Protein AF-A0A968EZ48-F1 (afdb_monomer_lite)

Secondary structure (DSSP, 8-state):
--HHHHHHHHHHHHHHHHHHHHHHHHHHHTTSTT-THHHHHHHHHHHHHHHHHHH-

Structure (mmCIF, N/CA/C/O backbone):
data_AF-A0A968EZ48-F1
#
_entry.id   AF-A0A968EZ48-F1
#
loop_
_atom_site.group_PDB
_atom_site.id
_atom_site.type_symbol
_atom_site.label_atom_id
_atom_site.label_alt_id
_atom_site.label_comp_id
_atom_site.label_asym_id
_atom_site.label_entity_id
_atom_site.label_seq_id
_atom_site.pdbx_PDB_ins_code
_atom_site.Cartn_x
_atom_site.Cartn_y
_atom_site.Cartn_z
_atom_site.occupancy
_atom_site.B_iso_or_equiv
_atom_site.auth_seq_id
_atom_site.auth_comp_id
_atom_site.auth_asym_id
_atom_site.auth_atom_id
_atom_site.pdbx_PDB_model_num
ATOM 1 N N . MET A 1 1 ? 21.757 3.182 -22.157 1.00 62.56 1 MET A N 1
ATOM 2 C CA . MET A 1 1 ? 21.038 3.302 -20.876 1.00 62.56 1 MET A CA 1
ATOM 3 C C . MET A 1 1 ? 19.578 3.412 -21.224 1.00 62.56 1 MET A C 1
ATOM 5 O O . MET A 1 1 ? 19.263 4.219 -22.088 1.00 62.56 1 MET A O 1
ATOM 9 N N . ASP A 1 2 ? 18.745 2.563 -20.642 1.00 82.19 2 ASP A N 1
ATOM 10 C CA . ASP A 1 2 ? 17.299 2.701 -20.760 1.00 82.19 2 ASP A CA 1
ATOM 11 C C . ASP A 1 2 ? 16.871 3.836 -19.808 1.00 82.19 2 ASP A C 1
ATOM 13 O O . ASP A 1 2 ? 17.064 3.687 -18.597 1.00 82.19 2 ASP A O 1
ATOM 17 N N . PRO A 1 3 ? 16.428 5.001 -20.318 1.00 75.81 3 PRO A N 1
ATOM 18 C CA . PRO A 1 3 ? 16.034 6.125 -19.471 1.00 75.81 3 PRO A CA 1
ATOM 19 C C . PRO A 1 3 ? 14.873 5.753 -18.541 1.00 75.81 3 PRO A C 1
ATOM 21 O O . PRO A 1 3 ? 14.812 6.255 -17.417 1.00 75.81 3 PRO A O 1
ATOM 24 N N . ASP A 1 4 ? 14.026 4.812 -18.959 1.00 89.62 4 ASP A N 1
ATOM 25 C CA . ASP A 1 4 ? 12.858 4.389 -18.195 1.00 89.62 4 ASP A CA 1
ATOM 26 C C . ASP A 1 4 ? 13.259 3.468 -17.034 1.00 89.62 4 ASP A C 1
ATOM 28 O O . ASP A 1 4 ? 12.604 3.458 -15.996 1.00 89.62 4 ASP A O 1
ATOM 32 N N . ALA A 1 5 ? 14.389 2.758 -17.135 1.00 91.00 5 ALA A N 1
ATOM 33 C CA . ALA A 1 5 ? 14.880 1.896 -16.057 1.00 91.00 5 ALA A CA 1
ATOM 34 C C . ALA A 1 5 ? 15.281 2.684 -14.796 1.00 91.00 5 ALA A C 1
ATOM 36 O O . ALA A 1 5 ? 15.051 2.226 -13.674 1.00 91.00 5 ALA A O 1
ATOM 37 N N . ALA A 1 6 ? 15.866 3.875 -14.963 1.00 92.69 6 ALA A N 1
ATOM 38 C CA . ALA A 1 6 ? 16.218 4.736 -13.835 1.00 92.69 6 ALA A CA 1
ATOM 39 C C . ALA A 1 6 ? 14.960 5.289 -13.145 1.00 92.69 6 ALA A C 1
ATOM 41 O O . ALA A 1 6 ? 14.874 5.283 -11.915 1.00 92.69 6 ALA A O 1
ATOM 42 N N . GLU A 1 7 ? 13.967 5.699 -13.937 1.00 94.50 7 GLU A N 1
ATOM 43 C CA . GLU A 1 7 ? 12.686 6.192 -13.432 1.00 94.50 7 GLU A CA 1
ATOM 44 C C . GLU A 1 7 ? 11.894 5.082 -12.725 1.00 94.50 7 GLU A C 1
ATOM 46 O O . GLU A 1 7 ? 11.426 5.276 -11.606 1.00 94.50 7 GLU A O 1
ATOM 51 N N . LEU A 1 8 ? 11.823 3.876 -13.300 1.00 95.44 8 LEU A N 1
ATOM 52 C CA . LEU A 1 8 ? 11.182 2.713 -12.674 1.00 95.44 8 LEU A CA 1
ATOM 53 C C . LEU A 1 8 ? 11.841 2.334 -11.345 1.00 95.44 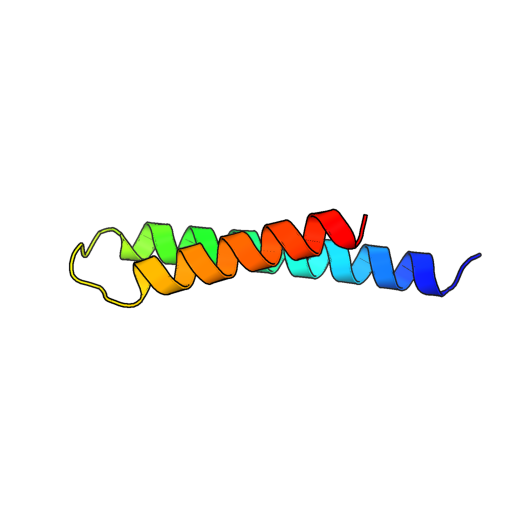8 LEU A C 1
ATOM 55 O O . LEU A 1 8 ? 11.144 2.029 -10.373 1.00 95.44 8 LEU A O 1
ATOM 59 N N . SER A 1 9 ? 13.172 2.398 -11.267 1.00 94.62 9 SER A N 1
ATOM 60 C CA . SER A 1 9 ? 13.890 2.165 -10.012 1.00 94.62 9 SER A CA 1
ATOM 61 C C . SER A 1 9 ? 13.556 3.232 -8.967 1.00 94.62 9 SER A C 1
ATOM 63 O O . SER A 1 9 ? 13.313 2.890 -7.810 1.00 94.62 9 SER A O 1
ATOM 65 N N . SER A 1 10 ? 13.512 4.507 -9.367 1.00 95.69 10 SER A N 1
ATOM 66 C CA . SER A 1 10 ? 13.119 5.622 -8.497 1.00 95.69 10 SER A CA 1
ATOM 67 C C . SER A 1 10 ? 11.694 5.435 -7.962 1.00 95.69 10 SER A C 1
ATOM 69 O O . SER A 1 10 ? 11.468 5.459 -6.749 1.00 95.69 10 SER A O 1
ATOM 71 N N . LEU A 1 11 ? 10.739 5.141 -8.850 1.00 96.88 11 LEU A N 1
ATOM 72 C CA . LEU A 1 11 ? 9.343 4.888 -8.494 1.00 96.88 11 LEU A CA 1
ATOM 73 C C . LEU A 1 11 ? 9.199 3.682 -7.563 1.00 96.88 11 LEU A C 1
ATOM 75 O O . LEU A 1 11 ? 8.460 3.756 -6.583 1.00 96.88 11 LEU A O 1
ATOM 79 N N . THR A 1 12 ? 9.937 2.599 -7.813 1.00 97.38 12 THR A N 1
ATOM 80 C CA . THR A 1 12 ? 9.951 1.417 -6.937 1.00 97.38 12 THR A CA 1
ATOM 81 C C . THR A 1 12 ? 10.389 1.788 -5.520 1.00 97.38 12 THR A C 1
ATOM 83 O O . THR A 1 12 ? 9.741 1.389 -4.552 1.00 97.38 12 THR A O 1
ATOM 86 N N . THR A 1 13 ? 11.446 2.596 -5.376 1.00 97.38 13 THR A N 1
ATOM 87 C CA . THR A 1 13 ? 11.914 3.072 -4.065 1.00 97.38 13 THR A CA 1
ATOM 88 C C . THR A 1 13 ? 10.872 3.941 -3.362 1.00 97.38 13 THR A 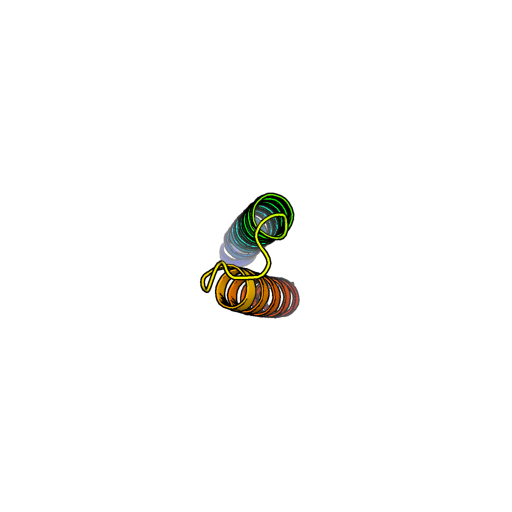C 1
ATOM 90 O O . THR A 1 13 ? 10.628 3.750 -2.170 1.00 97.38 13 THR A O 1
ATOM 93 N N . VAL A 1 14 ? 10.228 4.865 -4.080 1.00 98.19 14 VAL A N 1
ATOM 94 C CA . VAL A 1 14 ? 9.187 5.734 -3.507 1.00 98.19 14 VAL A CA 1
ATOM 95 C C . VAL A 1 14 ? 7.978 4.915 -3.049 1.00 98.19 14 VAL A C 1
ATOM 97 O O . VAL A 1 14 ? 7.497 5.108 -1.934 1.00 98.19 14 VAL A O 1
ATOM 100 N N . VAL A 1 15 ? 7.502 3.972 -3.866 1.00 98.25 15 VAL A N 1
ATOM 101 C CA . VAL A 1 15 ? 6.362 3.111 -3.513 1.00 98.25 15 VAL A CA 1
ATOM 102 C C . VAL A 1 15 ? 6.673 2.267 -2.275 1.00 98.25 15 VAL A C 1
ATOM 104 O O . VAL A 1 15 ? 5.830 2.181 -1.381 1.00 98.25 15 VAL A O 1
ATOM 107 N N . ALA A 1 16 ? 7.882 1.706 -2.181 1.00 98.06 16 ALA A N 1
ATOM 108 C CA . ALA A 1 16 ? 8.316 0.942 -1.013 1.00 98.06 16 ALA A CA 1
ATOM 109 C C . ALA A 1 16 ? 8.350 1.801 0.267 1.00 98.06 16 ALA A C 1
ATOM 111 O O . ALA A 1 16 ? 7.871 1.369 1.319 1.00 98.06 16 ALA A O 1
ATOM 112 N N . ASP A 1 17 ? 8.862 3.037 0.189 1.00 98.44 17 ASP A N 1
ATOM 113 C CA . ASP A 1 17 ? 8.887 3.952 1.339 1.00 98.44 17 ASP A CA 1
ATOM 114 C C . ASP A 1 17 ? 7.476 4.324 1.811 1.00 98.44 17 ASP A C 1
ATOM 116 O O . ASP A 1 17 ? 7.184 4.301 3.010 1.00 98.44 17 ASP A O 1
ATOM 120 N N . VAL A 1 18 ? 6.571 4.621 0.874 1.00 98.44 18 VAL A N 1
ATOM 121 C CA . VAL A 1 18 ? 5.180 4.947 1.206 1.00 98.44 18 VAL A CA 1
ATOM 122 C C . VAL A 1 18 ? 4.476 3.736 1.819 1.00 98.44 18 VAL A C 1
ATOM 124 O O . VAL A 1 18 ? 3.804 3.904 2.836 1.00 98.44 18 VAL A O 1
ATOM 127 N N . ALA A 1 19 ? 4.664 2.526 1.277 1.00 98.38 19 ALA A N 1
ATOM 128 C CA . ALA A 1 19 ? 4.090 1.302 1.842 1.00 98.38 19 ALA A CA 1
ATOM 129 C C . ALA A 1 19 ? 4.508 1.115 3.307 1.00 98.38 19 ALA A C 1
ATOM 131 O O . ALA A 1 19 ? 3.650 0.965 4.178 1.00 98.38 19 ALA A O 1
ATOM 132 N N . ARG A 1 20 ? 5.811 1.243 3.593 1.00 98.38 20 ARG A N 1
ATOM 133 C CA . ARG A 1 20 ? 6.359 1.173 4.954 1.00 98.38 20 ARG A CA 1
ATOM 134 C C . ARG A 1 20 ? 5.721 2.209 5.881 1.00 98.38 20 ARG A C 1
ATOM 136 O O . ARG A 1 20 ? 5.265 1.870 6.968 1.00 98.38 20 ARG A O 1
ATOM 143 N N . ARG A 1 21 ? 5.653 3.475 5.457 1.00 98.44 21 ARG A N 1
ATOM 144 C CA . ARG A 1 21 ? 5.091 4.568 6.274 1.00 98.44 21 ARG A CA 1
ATOM 145 C C . ARG A 1 21 ? 3.596 4.399 6.544 1.00 98.44 21 ARG A C 1
ATOM 147 O O . ARG A 1 21 ? 3.126 4.803 7.608 1.00 98.44 21 ARG A O 1
ATOM 154 N N . VAL A 1 22 ? 2.854 3.838 5.589 1.00 98.25 22 VAL A N 1
ATOM 155 C CA . VAL A 1 22 ? 1.433 3.504 5.754 1.00 98.25 22 VAL A CA 1
ATOM 156 C C . VAL A 1 22 ? 1.264 2.371 6.767 1.00 98.25 22 VAL A C 1
ATOM 158 O O . VAL A 1 22 ? 0.447 2.524 7.673 1.00 98.25 22 VAL A O 1
ATOM 161 N N . GLY A 1 23 ? 2.061 1.301 6.672 1.00 97.06 23 GLY A N 1
ATOM 162 C CA . GLY A 1 23 ? 2.058 0.202 7.647 1.00 97.06 23 GLY A CA 1
ATOM 163 C C . GLY A 1 23 ? 2.373 0.688 9.064 1.00 97.06 23 GLY A C 1
ATOM 164 O O . GLY A 1 23 ? 1.589 0.480 9.982 1.00 97.06 23 GLY A O 1
ATOM 165 N N . GLU A 1 24 ? 3.427 1.492 9.229 1.00 97.44 24 GLU A N 1
ATOM 166 C CA . GLU A 1 24 ? 3.771 2.097 10.525 1.00 97.44 24 GLU A CA 1
ATOM 167 C C . GLU A 1 24 ? 2.652 2.992 11.085 1.00 97.44 24 GLU A C 1
ATOM 169 O O . GLU A 1 24 ? 2.485 3.113 12.300 1.00 97.44 24 GLU A O 1
ATOM 174 N N . LEU A 1 25 ? 1.902 3.683 10.218 1.00 97.00 25 LEU A N 1
ATOM 175 C CA . LEU A 1 25 ? 0.748 4.472 10.644 1.00 97.00 25 LEU A CA 1
ATOM 176 C C . LEU A 1 25 ? -0.418 3.580 11.071 1.00 97.00 25 LEU A C 1
ATOM 178 O O . LEU A 1 25 ? -1.088 3.928 12.043 1.00 97.00 25 LEU A O 1
ATOM 182 N N . ALA A 1 26 ? -0.648 2.470 10.368 1.00 96.25 26 ALA A N 1
ATOM 183 C CA . ALA A 1 26 ? -1.648 1.481 10.741 1.00 96.25 26 ALA A CA 1
ATOM 184 C C . ALA A 1 26 ? -1.315 0.895 12.117 1.00 96.25 26 ALA A C 1
ATOM 186 O O . ALA A 1 26 ? -2.139 0.991 13.018 1.00 96.25 26 ALA A O 1
ATOM 187 N N . ASP A 1 27 ? -0.075 0.450 12.330 1.00 94.94 27 ASP A N 1
ATOM 188 C CA . ASP A 1 27 ? 0.391 -0.119 13.600 1.00 94.94 27 ASP A CA 1
ATOM 189 C C . ASP A 1 27 ? 0.206 0.836 14.784 1.00 94.94 27 ASP A C 1
ATOM 191 O O . ASP A 1 27 ? -0.275 0.437 15.845 1.00 94.94 27 ASP A O 1
ATOM 195 N N . ARG A 1 28 ? 0.532 2.126 14.610 1.00 95.06 28 ARG A N 1
ATOM 196 C CA . ARG A 1 28 ? 0.309 3.140 15.658 1.00 95.06 28 ARG A CA 1
ATOM 197 C C . ARG A 1 28 ? -1.170 3.348 15.979 1.00 95.06 28 ARG A C 1
ATOM 199 O O . ARG A 1 28 ? -1.490 3.717 17.105 1.00 95.06 28 ARG A O 1
ATOM 206 N N . ARG A 1 29 ? -2.052 3.169 14.994 1.00 94.75 29 ARG A N 1
ATOM 207 C CA . ARG A 1 29 ? -3.502 3.347 15.144 1.00 94.75 29 ARG A CA 1
ATOM 208 C C . ARG A 1 29 ? -4.223 2.085 15.593 1.00 94.75 29 ARG A C 1
ATOM 210 O O . ARG A 1 29 ? -5.272 2.209 16.203 1.00 94.75 29 ARG A O 1
ATOM 217 N N . SER A 1 30 ? -3.627 0.908 15.418 1.00 91.69 30 SER A N 1
ATOM 218 C CA . SER A 1 30 ? -4.150 -0.374 15.911 1.00 91.69 30 SER A CA 1
ATOM 219 C C . SER A 1 30 ? -4.297 -0.445 17.437 1.00 91.69 30 SER A C 1
ATOM 221 O O . SER A 1 30 ? -4.893 -1.389 17.947 1.00 91.69 30 SER A O 1
ATOM 223 N N . ALA A 1 31 ? -3.770 0.539 18.178 1.00 92.25 31 ALA A N 1
ATOM 224 C CA . ALA A 1 31 ? -4.051 0.712 19.603 1.00 92.25 31 ALA A CA 1
ATOM 225 C C . ALA A 1 31 ? -5.521 1.083 19.885 1.00 92.25 31 ALA A C 1
ATOM 227 O O . ALA A 1 31 ? -6.007 0.817 20.983 1.00 92.25 31 ALA A O 1
ATOM 228 N N . ASP A 1 32 ? -6.211 1.679 18.909 1.00 91.88 32 ASP A N 1
ATOM 229 C CA . ASP A 1 32 ? -7.649 1.926 18.934 1.00 91.88 32 ASP A CA 1
ATOM 230 C C . ASP A 1 32 ? -8.353 0.914 18.004 1.00 91.88 32 ASP A C 1
ATOM 232 O O . ASP A 1 32 ? -8.307 1.066 16.779 1.00 91.88 32 ASP A O 1
ATOM 236 N N . PRO A 1 33 ? -8.979 -0.145 18.552 1.00 79.88 33 PRO A N 1
ATOM 237 C CA . PRO A 1 33 ? -9.626 -1.183 17.752 1.00 79.88 33 PRO A CA 1
ATOM 238 C C . PRO A 1 33 ? -10.860 -0.682 16.988 1.00 79.88 33 PRO A C 1
ATOM 240 O O . PRO A 1 33 ? -11.281 -1.344 16.038 1.00 79.88 33 PRO A O 1
ATOM 243 N N . ASP A 1 34 ? -11.417 0.470 17.373 1.00 90.75 34 ASP A N 1
ATOM 244 C CA . ASP A 1 34 ? -12.577 1.074 16.724 1.00 90.75 34 ASP A CA 1
ATOM 245 C C . ASP A 1 34 ? -12.177 2.133 15.680 1.00 90.75 34 ASP A C 1
ATOM 247 O O . ASP A 1 34 ? -13.062 2.703 15.037 1.00 90.75 34 ASP A O 1
ATOM 251 N N . ASP A 1 35 ? -10.875 2.391 15.458 1.00 93.50 35 ASP A N 1
ATOM 252 C CA . ASP A 1 35 ? -10.423 3.358 14.450 1.00 93.50 35 ASP A CA 1
ATOM 253 C C . ASP A 1 35 ? -10.748 2.838 13.031 1.00 93.50 35 ASP A C 1
ATOM 255 O O . ASP A 1 35 ? -10.078 1.936 12.502 1.00 93.50 35 ASP A O 1
ATOM 259 N N . PRO A 1 36 ? -11.741 3.435 12.337 1.00 90.94 36 PRO A N 1
ATOM 260 C CA . PRO A 1 36 ? -12.199 2.946 11.041 1.00 90.94 36 PRO A CA 1
ATOM 261 C C . PRO A 1 36 ? -11.156 3.132 9.928 1.00 90.94 36 PRO A C 1
ATOM 263 O O . PRO A 1 36 ? -11.365 2.667 8.802 1.00 90.94 36 PRO A O 1
ATOM 266 N N . ILE A 1 37 ? -10.055 3.850 10.181 1.00 94.88 37 ILE A N 1
ATOM 267 C CA . ILE A 1 37 ? -9.006 4.080 9.189 1.00 94.88 37 ILE A CA 1
ATOM 268 C C . ILE A 1 37 ? -7.991 2.934 9.122 1.00 94.88 37 ILE A C 1
ATOM 270 O O . ILE A 1 37 ? -7.383 2.760 8.069 1.00 94.88 37 ILE A O 1
ATOM 2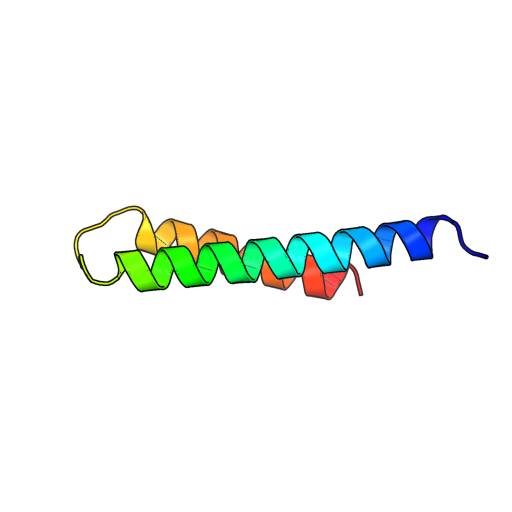74 N N . VAL A 1 38 ? -7.830 2.129 10.181 1.00 96.00 38 VAL A N 1
ATOM 275 C CA . VAL A 1 38 ? -6.800 1.070 10.258 1.00 96.00 38 VAL A CA 1
ATOM 276 C C . VAL A 1 38 ? -6.961 0.059 9.124 1.00 96.00 38 VAL A C 1
ATOM 278 O O . VAL A 1 38 ? -6.010 -0.228 8.397 1.00 96.00 38 VAL A O 1
ATOM 281 N N . SER A 1 39 ? -8.192 -0.407 8.894 1.00 93.81 39 SER A N 1
ATOM 282 C CA . SER A 1 39 ? -8.502 -1.329 7.795 1.00 93.81 39 SER A CA 1
ATOM 283 C C . SER A 1 39 ? -8.126 -0.742 6.427 1.00 93.81 39 SER A C 1
ATOM 285 O O . SER A 1 39 ? -7.464 -1.405 5.625 1.00 93.81 39 SER A O 1
ATOM 287 N N . ARG A 1 40 ? -8.440 0.542 6.197 1.00 96.44 40 ARG A N 1
ATOM 288 C CA . ARG A 1 40 ? -8.093 1.251 4.955 1.00 96.44 40 ARG A CA 1
ATOM 289 C C . ARG A 1 40 ? -6.585 1.422 4.790 1.00 96.44 40 ARG A C 1
ATOM 291 O O . ARG A 1 40 ? -6.081 1.303 3.679 1.00 96.44 40 ARG A O 1
ATOM 298 N N . LEU A 1 41 ? -5.851 1.681 5.872 1.00 97.38 41 LEU A N 1
ATOM 299 C CA . LEU A 1 41 ? -4.392 1.795 5.824 1.00 97.38 41 LEU A CA 1
ATOM 300 C C . LEU A 1 41 ? -3.751 0.470 5.394 1.00 97.38 41 LEU A C 1
ATOM 302 O O . LEU A 1 41 ? -2.928 0.473 4.483 1.00 97.38 41 LEU A O 1
ATOM 306 N N . HIS A 1 42 ? -4.192 -0.666 5.937 1.00 95.88 4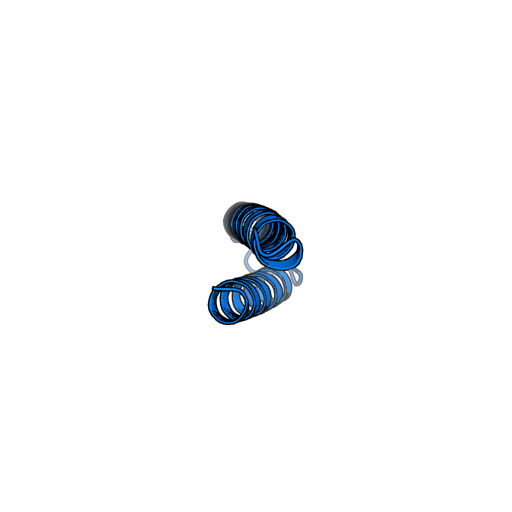2 HIS A N 1
ATOM 307 C CA . HIS A 1 42 ? -3.701 -1.979 5.498 1.00 95.88 42 HIS A CA 1
ATOM 308 C C . HIS A 1 42 ? -4.133 -2.354 4.071 1.00 95.88 42 HIS A C 1
ATOM 310 O O . HIS A 1 42 ? -3.440 -3.095 3.373 1.00 95.88 42 HIS A O 1
ATOM 316 N N . GLU A 1 43 ? -5.287 -1.886 3.591 1.00 97.31 43 GLU A N 1
ATOM 317 C CA . GLU A 1 43 ? -5.653 -2.011 2.172 1.00 97.31 43 GLU A CA 1
ATOM 318 C C . GLU A 1 43 ? -4.697 -1.227 1.268 1.00 97.31 43 GLU A C 1
ATOM 320 O O . GLU A 1 43 ? -4.195 -1.778 0.285 1.00 97.31 43 GLU A O 1
ATOM 325 N N . ILE A 1 44 ? -4.388 0.021 1.630 1.00 98.19 44 ILE A N 1
ATOM 326 C CA . ILE A 1 44 ? -3.445 0.873 0.895 1.00 98.19 44 ILE A CA 1
ATOM 327 C C . ILE A 1 44 ? -2.042 0.257 0.899 1.00 98.19 44 ILE A C 1
ATOM 329 O O . ILE A 1 44 ? -1.422 0.146 -0.156 1.00 98.19 44 ILE A O 1
ATOM 333 N N . GLU A 1 45 ? -1.555 -0.201 2.053 1.00 98.12 45 GLU A N 1
ATOM 334 C CA . GLU A 1 45 ? -0.268 -0.890 2.191 1.00 98.12 45 GLU A CA 1
ATOM 335 C C . GLU A 1 45 ? -0.165 -2.091 1.233 1.00 98.12 45 GLU A C 1
ATOM 337 O O . GLU A 1 45 ? 0.793 -2.209 0.465 1.00 98.12 45 GLU A O 1
ATOM 342 N N . ARG A 1 46 ? -1.191 -2.952 1.201 1.00 97.94 46 ARG A N 1
ATOM 343 C CA . ARG A 1 46 ? -1.247 -4.119 0.302 1.00 97.94 46 ARG A CA 1
ATOM 344 C C . ARG A 1 46 ? -1.262 -3.730 -1.175 1.00 97.94 46 ARG A C 1
ATOM 346 O O . ARG A 1 46 ? -0.606 -4.393 -1.987 1.00 97.94 46 ARG A O 1
ATOM 353 N N . ALA A 1 47 ? -1.980 -2.667 -1.531 1.00 98.38 47 ALA A N 1
ATOM 354 C CA . ALA A 1 47 ? -1.999 -2.150 -2.895 1.00 98.38 47 ALA A CA 1
ATOM 355 C C . ALA A 1 47 ? -0.616 -1.630 -3.319 1.00 98.38 47 ALA A C 1
ATOM 357 O O . ALA A 1 47 ? -0.150 -1.954 -4.412 1.00 98.38 47 ALA A O 1
ATOM 358 N N . LEU A 1 48 ? 0.077 -0.904 -2.436 1.00 98.19 48 LEU A N 1
ATOM 359 C CA . LEU A 1 48 ? 1.422 -0.382 -2.689 1.00 98.19 48 LEU A CA 1
ATOM 360 C C . LEU A 1 48 ? 2.454 -1.505 -2.829 1.00 98.19 48 LEU A C 1
ATOM 362 O O . LEU A 1 48 ? 3.202 -1.512 -3.800 1.00 98.19 48 LEU A O 1
ATOM 366 N N . MET A 1 49 ? 2.437 -2.513 -1.951 1.00 97.38 49 MET A N 1
ATOM 367 C CA . MET A 1 49 ? 3.307 -3.692 -2.086 1.00 97.38 49 MET A CA 1
ATOM 368 C C . MET A 1 49 ? 3.062 -4.453 -3.396 1.00 97.38 49 MET A C 1
ATOM 370 O O . MET A 1 49 ? 3.984 -5.012 -3.988 1.00 97.38 49 MET A O 1
ATOM 374 N N . THR A 1 50 ? 1.811 -4.500 -3.859 1.00 97.88 50 THR A N 1
ATOM 375 C CA . THR A 1 50 ? 1.473 -5.115 -5.150 1.00 97.88 50 THR A CA 1
ATOM 376 C C . THR A 1 50 ? 2.011 -4.285 -6.314 1.00 97.88 50 THR A C 1
ATOM 378 O O . THR A 1 50 ? 2.528 -4.855 -7.274 1.00 97.88 50 THR A O 1
ATOM 381 N N . ALA A 1 51 ? 1.914 -2.956 -6.236 1.00 97.00 51 ALA A N 1
ATOM 382 C CA . ALA A 1 51 ? 2.475 -2.052 -7.233 1.00 97.00 51 ALA A CA 1
ATOM 383 C C . ALA A 1 51 ? 4.008 -2.150 -7.285 1.00 97.00 51 ALA A C 1
ATOM 385 O O . ALA A 1 51 ? 4.558 -2.323 -8.367 1.00 97.00 51 ALA A O 1
ATOM 386 N N . GLU A 1 52 ? 4.684 -2.151 -6.133 1.00 96.19 52 GLU A N 1
ATOM 387 C CA . GLU A 1 52 ? 6.140 -2.314 -6.027 1.00 96.19 52 GLU A CA 1
ATOM 388 C C . GLU A 1 52 ? 6.622 -3.585 -6.740 1.00 96.19 52 GLU A C 1
ATOM 390 O O . GLU A 1 52 ? 7.559 -3.542 -7.532 1.00 96.19 52 GLU A O 1
ATOM 395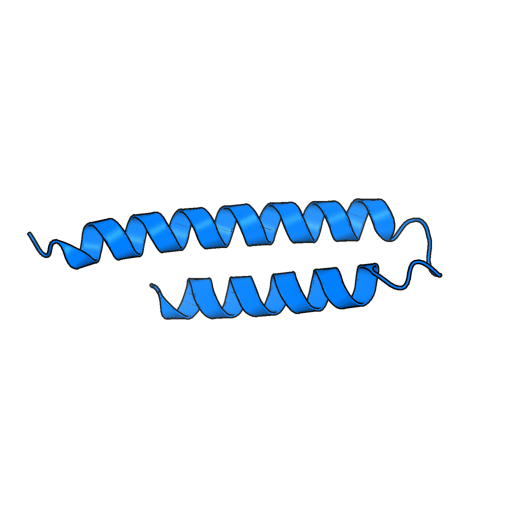 N N . ARG A 1 53 ? 5.945 -4.721 -6.520 1.00 95.19 53 ARG A N 1
ATOM 396 C CA . ARG A 1 53 ? 6.292 -5.998 -7.167 1.00 95.19 53 ARG A CA 1
ATOM 397 C C . ARG A 1 53 ? 6.090 -6.000 -8.679 1.00 95.19 53 ARG A C 1
ATOM 399 O O . ARG A 1 53 ? 6.690 -6.832 -9.340 1.00 95.19 53 ARG A O 1
ATOM 406 N N . ARG A 1 54 ? 5.214 -5.141 -9.206 1.00 94.88 54 ARG A N 1
ATOM 407 C CA . ARG A 1 54 ? 4.942 -5.019 -10.648 1.00 94.88 54 ARG A CA 1
ATOM 408 C C . ARG A 1 54 ? 5.887 -4.047 -11.353 1.00 94.88 54 ARG A C 1
ATOM 410 O O . ARG A 1 54 ? 5.939 -4.070 -12.576 1.00 94.88 54 ARG A O 1
ATOM 417 N N . LEU A 1 55 ? 6.559 -3.176 -10.599 1.00 91.56 55 LEU A N 1
ATOM 418 C CA . LEU A 1 55 ? 7.540 -2.219 -11.115 1.00 91.56 55 LEU A CA 1
ATOM 419 C C . LEU A 1 55 ? 8.958 -2.806 -11.214 1.00 91.56 55 LEU A C 1
ATOM 421 O O . LEU A 1 55 ? 9.783 -2.247 -11.933 1.00 91.56 55 LEU A O 1
ATOM 425 N N . ARG A 1 56 ? 9.231 -3.901 -10.494 1.00 83.44 56 ARG A N 1
ATOM 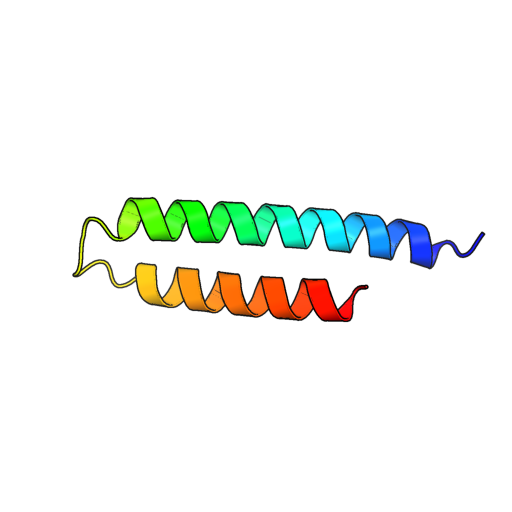426 C CA . ARG A 1 56 ? 10.476 -4.682 -10.572 1.00 83.44 56 ARG A CA 1
ATOM 427 C C . ARG A 1 56 ? 10.426 -5.704 -11.700 1.00 83.44 56 ARG A C 1
ATOM 429 O O . ARG A 1 56 ? 11.500 -5.933 -12.293 1.00 83.44 56 ARG A O 1
#

Sequence (56 aa):
MDPDAAELSSLTTVVADVARRVGELADRRSADPDDPIVSRLHEIERALMTAERRLR

Foldseek 3Di:
DPPVLVVLVVLLVVLVVQLVVLQVVLVVCVVPVPPPCNVVSVVSSVVSVVVSVVSD

Radius of gyration: 14.0 Å; chains: 1; bounding box: 34×12×40 Å

pLDDT: mean 94.11, std 6.33, range [62.56, 98.44]